Protein AF-A0A7W0JJ84-F1 (afdb_monomer)

Radius of gyration: 17.03 Å; Cα contacts (8 Å, |Δi|>4): 33; chains: 1; bounding box: 40×18×39 Å

Solvent-accessible surface area (backbone atoms only — not comparable to full-atom values): 4978 Å² total; per-residue (Å²): 68,81,66,40,63,71,58,47,49,59,48,47,45,69,73,51,48,74,46,81,79,38,92,86,48,95,64,85,49,75,65,50,60,49,51,54,51,50,52,51,50,32,45,53,52,42,52,52,50,49,43,52,47,52,22,66,77,68,69,51,54,70,67,59,32,48,50,56,53,46,53,53,54,50,51,53,52,52,61,68,48,50,72,81,78,110

Foldseek 3Di:
DVVCVVPLVVVCCVPCPCCVVPDPPPPPDDVVVVSVVVVVVVVVVVLVVQLVVQCVVVVDDSVVSVVVSVVVVVVVVCVVCVVVVD

Structure (mmCIF, N/CA/C/O backbone):
data_AF-A0A7W0JJ84-F1
#
_entry.id   AF-A0A7W0JJ84-F1
#
loop_
_atom_site.group_PDB
_atom_site.id
_atom_site.type_symbol
_atom_site.label_atom_id
_atom_site.label_alt_id
_atom_site.label_comp_id
_atom_site.label_asym_id
_atom_site.label_entity_id
_atom_site.label_seq_id
_atom_site.pdbx_PDB_ins_code
_atom_site.Cartn_x
_atom_site.Cartn_y
_atom_site.Cartn_z
_atom_site.occupancy
_atom_site.B_iso_or_equiv
_atom_site.auth_seq_id
_atom_site.auth_comp_id
_atom_site.auth_asym_id
_atom_site.auth_atom_id
_atom_site.pdbx_PDB_model_num
ATOM 1 N N . LEU A 1 1 ? -1.458 -3.077 -6.693 1.00 70.38 1 LEU A N 1
ATOM 2 C CA . LEU A 1 1 ? -0.633 -4.243 -7.032 1.00 70.38 1 LEU A CA 1
ATOM 3 C C . LEU A 1 1 ? -1.360 -5.176 -7.987 1.00 70.38 1 LEU A C 1
ATOM 5 O O . LEU A 1 1 ? -0.887 -5.317 -9.096 1.00 70.38 1 LEU A O 1
ATOM 9 N N . ALA A 1 2 ? -2.540 -5.731 -7.673 1.00 81.56 2 ALA A N 1
ATOM 10 C CA . ALA A 1 2 ? -3.222 -6.606 -8.646 1.00 81.56 2 ALA A CA 1
ATOM 11 C C . ALA A 1 2 ? -3.425 -5.946 -10.029 1.00 81.56 2 ALA A C 1
ATOM 13 O O . ALA A 1 2 ? -3.176 -6.576 -11.045 1.00 81.56 2 ALA A O 1
ATOM 14 N N . LEU A 1 3 ? -3.798 -4.661 -10.075 1.00 78.19 3 LEU A N 1
ATOM 15 C CA . LEU A 1 3 ? -3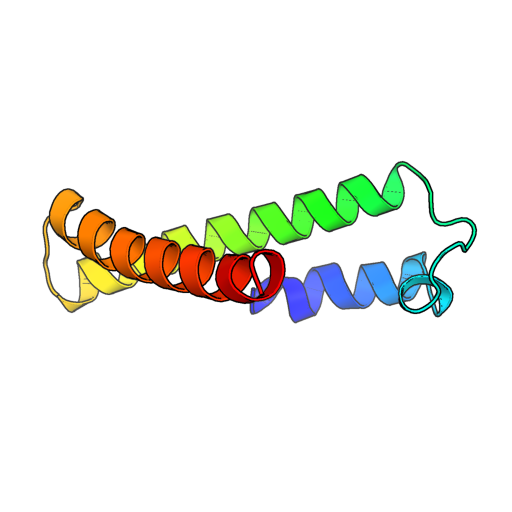.975 -3.944 -11.341 1.00 78.19 3 LEU A CA 1
ATOM 16 C C . LEU A 1 3 ? -2.649 -3.598 -12.050 1.00 78.19 3 LEU A C 1
ATOM 18 O O . LEU A 1 3 ? -2.614 -3.596 -13.276 1.00 78.19 3 LEU A O 1
ATOM 22 N N . SER A 1 4 ? -1.555 -3.353 -11.315 1.00 78.38 4 SER A N 1
ATOM 23 C CA . SER A 1 4 ? -0.252 -3.057 -11.936 1.00 78.38 4 SER A CA 1
ATOM 24 C C . SER A 1 4 ? 0.301 -4.264 -12.685 1.00 78.38 4 SER A C 1
ATOM 26 O O . SER A 1 4 ? 0.870 -4.092 -13.756 1.00 78.38 4 SER A O 1
ATOM 28 N N . LEU A 1 5 ? 0.025 -5.478 -12.201 1.00 81.81 5 LEU A N 1
ATOM 29 C CA . LEU A 1 5 ? 0.397 -6.718 -12.884 1.00 81.81 5 LEU A CA 1
ATOM 30 C C . LEU A 1 5 ? -0.189 -6.825 -14.303 1.00 81.81 5 LEU A C 1
ATOM 32 O O . LEU A 1 5 ? 0.409 -7.450 -15.170 1.00 81.81 5 LEU A O 1
ATOM 36 N N . PHE A 1 6 ? -1.354 -6.223 -14.551 1.00 85.31 6 PHE A N 1
ATOM 37 C CA . PHE A 1 6 ? -2.014 -6.281 -15.859 1.00 85.31 6 PHE A CA 1
ATOM 38 C C . PHE A 1 6 ? -1.789 -5.039 -16.719 1.00 85.31 6 PHE A C 1
ATOM 40 O O . PHE A 1 6 ? -1.974 -5.114 -17.929 1.00 85.31 6 PHE A O 1
ATOM 47 N N . LEU A 1 7 ? -1.436 -3.901 -16.116 1.00 84.75 7 LEU A N 1
ATOM 48 C CA . LEU A 1 7 ? -1.291 -2.634 -16.839 1.00 84.75 7 LEU A CA 1
ATOM 49 C C . LEU A 1 7 ? 0.165 -2.197 -16.988 1.00 84.75 7 LEU A C 1
ATOM 51 O O . LEU A 1 7 ? 0.574 -1.820 -18.080 1.00 84.75 7 LEU A O 1
ATOM 55 N N . VAL A 1 8 ? 0.930 -2.235 -15.897 1.00 82.81 8 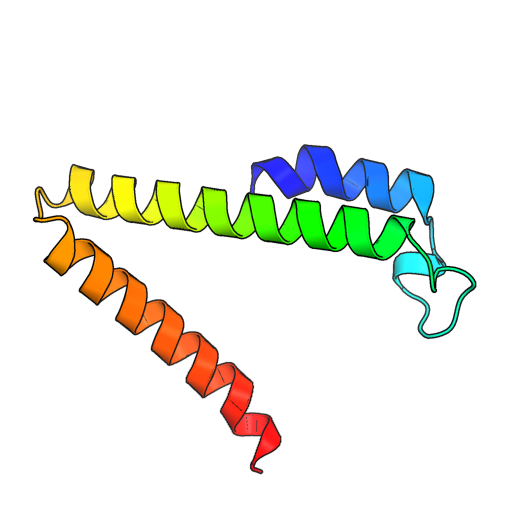VAL A N 1
ATOM 56 C CA . VAL A 1 8 ? 2.310 -1.736 -15.851 1.00 82.81 8 VAL A CA 1
ATOM 57 C C . VAL A 1 8 ? 3.256 -2.812 -16.361 1.00 82.81 8 VAL A C 1
ATOM 59 O O . VAL A 1 8 ? 3.981 -2.577 -17.318 1.00 82.81 8 VAL A O 1
ATOM 62 N N . TRP A 1 9 ? 3.142 -4.027 -15.823 1.00 83.31 9 TRP A N 1
ATOM 63 C CA . TRP A 1 9 ? 4.063 -5.121 -16.132 1.00 83.31 9 TRP A CA 1
ATOM 64 C C . TRP A 1 9 ? 4.125 -5.488 -17.627 1.00 83.31 9 TRP A C 1
ATOM 66 O O . TRP A 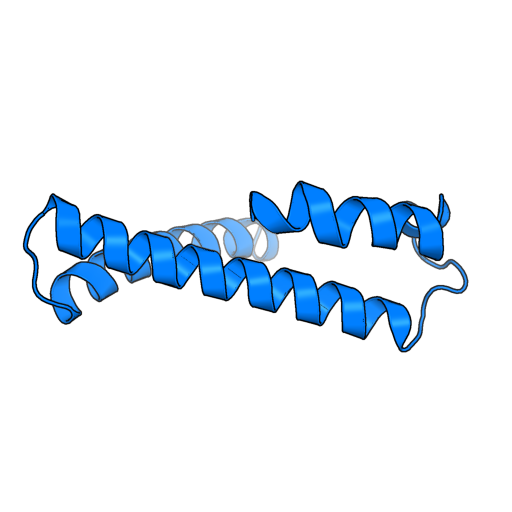1 9 ? 5.221 -5.616 -18.167 1.00 83.31 9 TRP A O 1
ATOM 76 N N . PRO A 1 10 ? 3.002 -5.614 -18.368 1.00 82.94 10 PRO A N 1
ATOM 77 C CA . PRO A 1 10 ? 3.085 -5.917 -19.797 1.00 82.94 10 PRO A CA 1
ATOM 78 C C . PRO A 1 10 ? 3.688 -4.767 -20.610 1.00 82.94 10 PRO A C 1
ATOM 80 O O . PRO A 1 10 ? 4.329 -5.017 -21.627 1.00 82.94 10 PRO A O 1
ATOM 83 N N . LEU A 1 11 ? 3.474 -3.519 -20.178 1.00 82.69 11 LEU A N 1
ATOM 84 C CA . LEU A 1 11 ? 4.015 -2.334 -20.840 1.00 82.69 11 LEU A CA 1
ATOM 85 C C . LEU A 1 11 ? 5.523 -2.213 -20.607 1.00 82.69 11 LEU A C 1
ATOM 87 O O . LEU A 1 11 ? 6.257 -1.918 -21.541 1.00 82.69 11 LEU A O 1
ATOM 91 N N . GLU A 1 12 ? 5.970 -2.487 -19.388 1.00 80.81 12 GLU A N 1
ATOM 92 C CA . GLU A 1 12 ? 7.378 -2.515 -19.001 1.00 80.81 12 GLU A CA 1
ATOM 93 C C . GLU A 1 12 ? 8.140 -3.599 -19.771 1.00 80.81 12 GLU A C 1
ATOM 95 O O . GLU A 1 12 ? 9.120 -3.303 -20.451 1.00 80.81 12 GLU A O 1
ATOM 100 N N . LEU A 1 13 ? 7.609 -4.827 -19.810 1.00 82.31 13 LEU A N 1
ATOM 101 C CA . LEU A 1 13 ? 8.175 -5.911 -20.621 1.00 82.31 13 LEU A CA 1
ATOM 102 C C . LEU A 1 13 ? 8.192 -5.586 -22.121 1.00 82.31 13 LEU A C 1
ATOM 104 O O . LEU A 1 13 ? 9.104 -6.007 -22.827 1.00 82.31 13 LEU A O 1
ATOM 108 N N . ALA A 1 14 ? 7.190 -4.867 -22.632 1.00 82.31 14 ALA A N 1
ATOM 109 C CA . ALA A 1 14 ? 7.159 -4.458 -24.034 1.00 82.31 14 ALA A CA 1
ATOM 110 C C . ALA A 1 14 ? 8.153 -3.325 -24.344 1.00 82.31 14 ALA A C 1
ATOM 112 O O . ALA A 1 14 ? 8.673 -3.272 -25.458 1.00 82.31 14 ALA A O 1
ATOM 113 N N . ALA A 1 15 ? 8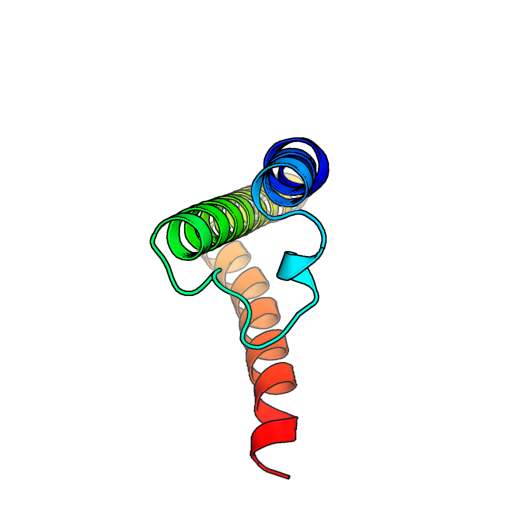.396 -2.424 -23.389 1.00 77.69 15 ALA A N 1
ATOM 114 C CA . ALA A 1 15 ? 9.257 -1.256 -23.559 1.00 77.69 15 ALA A CA 1
ATOM 115 C C . ALA A 1 15 ? 10.744 -1.569 -23.329 1.00 77.69 15 ALA A C 1
ATOM 117 O O . ALA A 1 15 ? 11.576 -1.131 -24.118 1.00 77.69 15 ALA A O 1
ATOM 118 N N . LEU A 1 16 ? 11.062 -2.326 -22.275 1.00 71.50 16 LEU A N 1
ATOM 119 C CA . LEU A 1 16 ? 12.429 -2.628 -21.824 1.00 71.50 16 LEU A CA 1
ATOM 120 C C . LEU A 1 16 ? 12.869 -4.059 -22.195 1.00 71.50 16 LEU A C 1
ATOM 122 O O . LEU A 1 16 ? 14.055 -4.386 -22.215 1.00 71.50 16 LEU A O 1
ATOM 126 N N . GLY A 1 17 ? 11.931 -4.941 -22.555 1.00 72.75 17 GLY A N 1
ATOM 127 C CA . GLY A 1 17 ? 12.255 -6.279 -23.049 1.00 72.75 17 GLY A CA 1
ATOM 128 C C . GLY A 1 17 ? 13.025 -7.122 -22.028 1.00 72.75 17 GLY A C 1
ATOM 129 O O . GLY A 1 17 ? 12.599 -7.293 -20.889 1.00 72.75 17 GLY A O 1
ATOM 130 N N . SER A 1 18 ? 14.154 -7.702 -22.451 1.00 64.44 18 SER A N 1
ATOM 131 C CA . SER A 1 18 ? 15.016 -8.515 -21.580 1.00 64.44 18 SER A CA 1
ATOM 132 C C . SER A 1 18 ? 15.932 -7.700 -20.667 1.00 64.44 18 SER A C 1
ATOM 134 O O . SER A 1 18 ? 16.553 -8.291 -19.782 1.00 64.44 18 SER A O 1
ATOM 136 N N . ASP A 1 19 ? 16.055 -6.388 -20.889 1.00 65.06 19 ASP A N 1
ATOM 137 C CA . ASP A 1 19 ? 16.962 -5.549 -20.101 1.00 65.06 19 ASP A CA 1
ATOM 138 C C . ASP A 1 19 ? 16.425 -5.269 -18.684 1.00 65.06 19 ASP A C 1
ATOM 140 O O . ASP A 1 19 ? 17.232 -5.138 -17.766 1.00 65.06 19 ASP A O 1
ATOM 144 N N . VAL A 1 20 ? 15.115 -5.462 -18.448 1.00 61.53 20 VAL A N 1
ATOM 145 C CA . VAL A 1 20 ? 14.491 -5.566 -17.103 1.00 61.53 20 VAL A CA 1
ATOM 146 C C . VAL A 1 20 ? 15.237 -6.538 -16.173 1.00 61.53 20 VAL A C 1
ATOM 148 O O . VAL A 1 20 ? 15.268 -6.360 -14.958 1.00 61.53 20 VAL A O 1
ATOM 151 N N . PHE A 1 21 ? 15.862 -7.587 -16.721 1.00 65.06 21 PHE A N 1
ATOM 152 C CA . PHE A 1 21 ? 16.570 -8.610 -15.941 1.00 65.06 21 PHE A CA 1
ATOM 153 C C . PHE A 1 21 ? 18.098 -8.458 -15.964 1.00 65.06 21 PHE A C 1
ATOM 155 O O . PHE A 1 21 ? 18.807 -9.332 -15.453 1.00 65.06 21 PHE A O 1
ATOM 162 N N . ARG A 1 22 ? 18.631 -7.392 -16.576 1.00 57.72 22 ARG A N 1
ATOM 163 C CA . ARG A 1 22 ? 20.066 -7.223 -16.823 1.00 57.72 22 ARG A CA 1
ATOM 164 C C . ARG A 1 22 ? 20.614 -5.995 -16.101 1.00 57.72 22 ARG A C 1
ATOM 166 O O . ARG A 1 22 ? 20.485 -4.864 -16.550 1.00 57.72 22 ARG A O 1
ATOM 173 N N . THR A 1 23 ? 21.325 -6.230 -15.003 1.00 54.66 23 THR A N 1
ATOM 174 C CA . THR A 1 23 ? 22.014 -5.165 -14.262 1.00 54.66 23 THR A CA 1
ATOM 175 C C . THR A 1 23 ? 23.102 -4.516 -15.138 1.00 54.66 23 THR A C 1
ATOM 177 O O . THR A 1 23 ? 24.050 -5.194 -15.536 1.00 54.66 23 THR A O 1
ATOM 180 N N . GLY A 1 24 ? 22.967 -3.215 -15.439 1.00 59.75 24 GLY A N 1
ATOM 181 C CA . GLY A 1 24 ? 23.922 -2.426 -16.240 1.00 59.75 24 GLY A CA 1
ATOM 182 C C . GLY A 1 24 ? 23.635 -2.319 -17.751 1.00 59.75 24 GLY A C 1
ATOM 183 O O . GLY A 1 24 ? 24.555 -2.000 -18.505 1.00 59.75 24 GLY A O 1
ATOM 184 N N . GLY A 1 25 ? 22.410 -2.623 -18.206 1.00 56.00 25 GLY A N 1
ATOM 185 C CA . GLY A 1 25 ? 21.935 -2.348 -19.578 1.00 56.00 25 GLY A CA 1
ATOM 186 C C . GLY A 1 25 ? 21.674 -0.854 -19.841 1.00 56.00 25 GLY A C 1
ATOM 187 O O . GLY A 1 25 ? 21.832 -0.03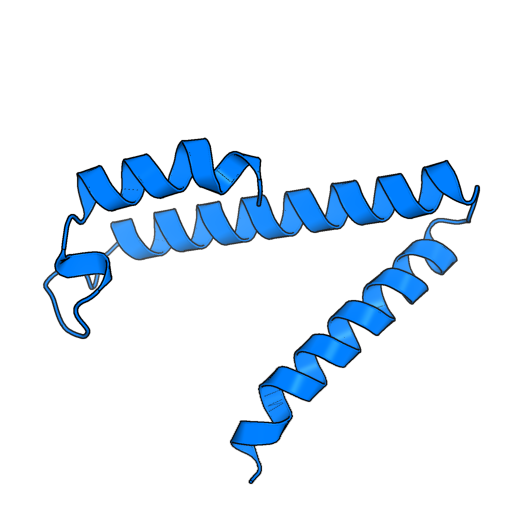9 -18.938 1.00 56.00 25 GLY A O 1
ATOM 188 N N . SER A 1 26 ? 21.266 -0.460 -21.058 1.00 52.62 26 SER A N 1
ATOM 189 C CA . SER A 1 26 ? 21.044 0.962 -21.425 1.00 52.62 26 SER A CA 1
ATOM 190 C C . SER A 1 26 ? 19.816 1.625 -20.773 1.00 52.62 26 SER A C 1
ATOM 192 O O . SER A 1 26 ? 19.369 2.671 -21.240 1.00 52.62 26 SER A O 1
ATOM 194 N N . ASP A 1 27 ? 19.288 1.016 -19.716 1.00 54.72 27 ASP A N 1
ATOM 195 C CA . ASP A 1 27 ? 18.051 1.375 -19.016 1.00 54.72 27 ASP A CA 1
ATOM 196 C C . ASP A 1 27 ? 18.261 2.426 -17.912 1.00 54.72 27 ASP A C 1
ATOM 198 O O . ASP A 1 27 ? 17.331 2.793 -17.203 1.00 54.72 27 ASP A O 1
ATOM 202 N N . ASP A 1 28 ? 19.469 2.982 -17.811 1.00 52.72 28 ASP A N 1
ATOM 203 C CA . ASP A 1 28 ? 19.828 4.075 -16.904 1.00 52.72 28 ASP A CA 1
ATOM 204 C C . ASP A 1 28 ? 19.222 5.408 -17.421 1.00 52.72 28 ASP A C 1
ATOM 206 O O . ASP A 1 28 ? 19.8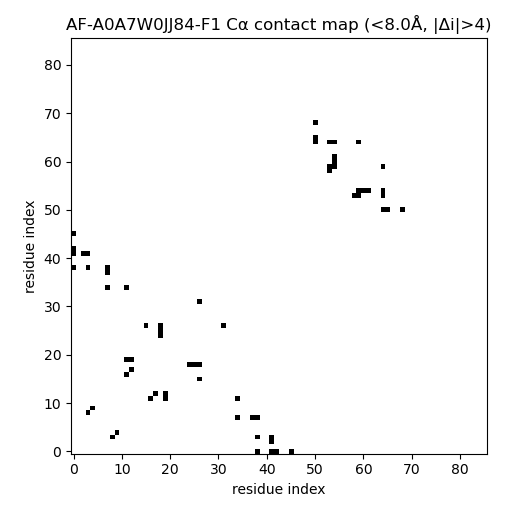86 6.232 -18.060 1.00 52.72 28 ASP A O 1
ATOM 210 N N . GLY A 1 29 ? 17.904 5.598 -17.257 1.00 66.38 29 GLY A N 1
ATOM 211 C CA . GLY A 1 29 ? 17.189 6.725 -17.866 1.00 66.38 29 GLY A CA 1
ATOM 212 C C . GLY A 1 29 ? 15.749 6.961 -17.393 1.00 66.38 29 GLY A C 1
ATOM 213 O O . GLY A 1 29 ? 15.202 6.266 -16.548 1.00 66.38 29 GLY A O 1
ATOM 214 N N . ALA A 1 30 ? 15.102 7.984 -17.963 1.00 67.75 30 ALA A N 1
ATOM 215 C CA . ALA A 1 30 ? 13.796 8.491 -17.518 1.00 67.75 30 ALA A CA 1
ATOM 216 C C . ALA A 1 30 ? 12.634 7.476 -17.575 1.00 67.75 30 ALA A C 1
ATOM 218 O O . ALA A 1 30 ? 11.611 7.708 -16.938 1.00 67.75 30 ALA A O 1
ATOM 219 N N . ALA A 1 31 ? 12.764 6.389 -18.342 1.00 68.81 31 ALA A N 1
ATOM 220 C CA . ALA A 1 31 ? 11.747 5.343 -18.423 1.00 68.81 31 ALA A CA 1
ATOM 221 C C . ALA A 1 31 ? 11.659 4.529 -17.121 1.00 68.81 31 ALA A C 1
ATOM 223 O O . ALA A 1 31 ? 10.554 4.319 -16.628 1.00 68.81 31 ALA A O 1
ATOM 224 N N . ASP A 1 32 ? 12.802 4.169 -16.536 1.00 74.19 32 ASP A N 1
ATOM 225 C CA . ASP A 1 32 ? 12.905 3.438 -15.267 1.00 74.19 32 ASP A CA 1
ATOM 226 C C . ASP A 1 32 ? 12.207 4.203 -14.129 1.00 74.19 32 ASP A C 1
ATOM 228 O O . ASP A 1 32 ? 11.259 3.716 -13.519 1.00 74.19 32 ASP A O 1
ATOM 232 N N . LEU A 1 33 ? 12.518 5.499 -13.984 1.00 81.44 33 LEU A N 1
ATOM 233 C CA . LEU A 1 33 ? 11.858 6.389 -13.015 1.00 81.44 33 LEU A CA 1
ATOM 234 C C . LEU A 1 33 ? 10.331 6.480 -13.189 1.00 81.44 33 LEU A C 1
ATOM 236 O O . LEU A 1 33 ? 9.605 6.709 -12.216 1.00 81.44 33 LEU A O 1
ATOM 240 N N . VAL A 1 34 ? 9.826 6.365 -14.422 1.00 85.19 34 VAL A N 1
ATOM 241 C CA . VAL A 1 34 ? 8.380 6.386 -14.691 1.00 85.19 34 VAL A CA 1
ATOM 242 C C . VAL A 1 34 ? 7.731 5.081 -14.247 1.00 85.19 34 VAL A C 1
ATOM 244 O O . VAL A 1 34 ? 6.671 5.134 -13.617 1.00 85.19 34 VAL A O 1
ATOM 247 N N . PHE A 1 35 ? 8.342 3.935 -14.553 1.00 83.94 35 PHE A N 1
ATOM 248 C CA . PHE A 1 35 ? 7.832 2.636 -14.118 1.00 83.94 35 PHE A CA 1
ATOM 249 C C . PHE A 1 35 ? 7.893 2.509 -12.593 1.00 83.94 35 PHE A C 1
ATOM 251 O O . PHE A 1 35 ? 6.846 2.272 -11.991 1.00 83.94 35 PHE A O 1
ATOM 258 N N . ASP A 1 36 ? 9.015 2.858 -11.962 1.00 85.06 36 ASP A N 1
ATOM 259 C CA . ASP A 1 36 ? 9.150 2.945 -10.500 1.00 85.06 36 ASP A CA 1
ATOM 260 C C . ASP A 1 36 ? 8.072 3.837 -9.868 1.00 85.06 36 ASP A C 1
ATOM 262 O O . ASP A 1 36 ? 7.414 3.477 -8.885 1.00 85.06 36 ASP A O 1
ATOM 266 N N . GLY A 1 37 ? 7.840 5.017 -10.452 1.00 89.25 37 GLY A N 1
ATOM 267 C CA . GLY A 1 37 ? 6.802 5.936 -9.993 1.00 89.25 37 GLY A CA 1
ATOM 268 C C . GLY A 1 37 ? 5.392 5.343 -10.104 1.00 89.25 37 GLY A C 1
ATOM 269 O O . GLY A 1 37 ? 4.571 5.516 -9.195 1.00 89.25 37 GLY A O 1
ATOM 270 N N . LEU A 1 38 ? 5.099 4.625 -11.192 1.00 89.31 38 LEU A N 1
ATOM 271 C CA . LEU A 1 38 ? 3.824 3.931 -11.394 1.00 89.31 38 LEU A CA 1
ATOM 272 C C . LEU A 1 38 ? 3.648 2.780 -10.403 1.00 89.31 38 LEU A C 1
ATOM 274 O O . LEU A 1 38 ? 2.573 2.649 -9.806 1.00 89.31 38 LEU A O 1
ATOM 278 N N . GLU A 1 39 ? 4.682 1.970 -10.193 1.00 88.56 39 GLU A N 1
ATOM 279 C CA . GLU A 1 39 ? 4.667 0.877 -9.226 1.00 88.56 39 GLU A CA 1
ATOM 280 C C . GLU A 1 39 ? 4.438 1.391 -7.806 1.00 88.56 39 GLU A C 1
ATOM 282 O O . GLU A 1 39 ? 3.533 0.910 -7.111 1.00 88.56 39 GLU A O 1
ATOM 287 N N . LEU A 1 40 ? 5.167 2.438 -7.406 1.00 91.69 40 LEU A N 1
ATOM 288 C CA . LEU A 1 40 ? 4.979 3.105 -6.121 1.00 91.69 40 LEU A CA 1
ATOM 289 C C . LEU A 1 40 ? 3.555 3.655 -5.986 1.00 91.69 40 LEU A C 1
ATOM 291 O O . LEU A 1 40 ? 2.903 3.458 -4.956 1.00 91.69 40 LEU A O 1
ATOM 295 N N . GLY A 1 41 ? 3.026 4.287 -7.036 1.00 94.44 41 GLY A N 1
ATOM 296 C CA . GLY A 1 41 ? 1.641 4.758 -7.076 1.00 94.44 41 GLY A CA 1
ATOM 297 C C . GLY A 1 41 ? 0.635 3.625 -6.847 1.00 94.44 41 GLY A C 1
ATOM 298 O O . GLY A 1 41 ? -0.280 3.749 -6.026 1.00 94.44 41 GLY A O 1
ATOM 299 N N . PHE A 1 42 ? 0.827 2.477 -7.499 1.00 92.38 42 PHE A N 1
ATOM 300 C CA . PHE A 1 42 ? -0.019 1.297 -7.310 1.00 92.38 42 PHE A CA 1
ATOM 301 C C . PHE A 1 42 ? 0.153 0.626 -5.945 1.00 92.38 42 PHE A C 1
ATOM 303 O O . PHE A 1 42 ? -0.809 0.022 -5.440 1.00 92.38 42 PHE A O 1
ATOM 310 N N . ALA A 1 43 ? 1.339 0.702 -5.345 1.00 91.56 43 ALA A N 1
ATOM 311 C CA . ALA A 1 43 ? 1.589 0.251 -3.982 1.00 91.56 43 ALA A CA 1
ATOM 312 C C . ALA A 1 43 ? 0.816 1.125 -2.982 1.00 91.56 43 ALA A C 1
ATOM 314 O O . ALA A 1 43 ? 0.038 0.593 -2.184 1.00 91.56 43 ALA A O 1
ATOM 315 N N . LEU A 1 44 ? 0.919 2.454 -3.101 1.00 94.56 44 LEU A N 1
ATOM 316 C CA . LEU A 1 44 ? 0.175 3.416 -2.279 1.00 94.56 44 LEU A CA 1
ATOM 317 C C . LEU A 1 44 ? -1.340 3.245 -2.430 1.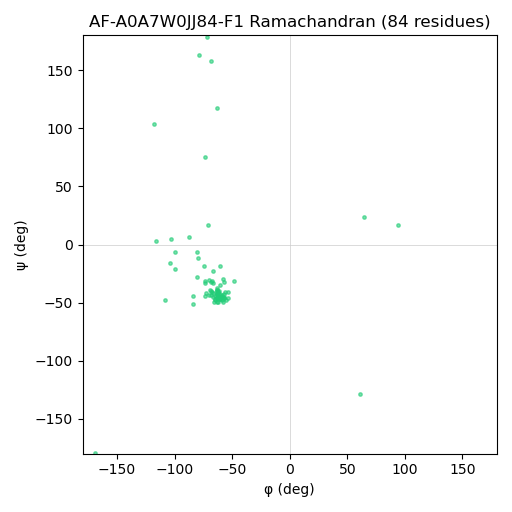00 94.56 44 LEU A C 1
ATOM 319 O O . LEU A 1 44 ? -2.060 3.188 -1.432 1.00 94.56 44 LEU A O 1
ATOM 323 N N . TRP A 1 45 ? -1.825 3.078 -3.662 1.00 93.75 45 TRP A N 1
ATOM 324 C CA . TRP A 1 45 ? -3.235 2.789 -3.932 1.00 93.75 45 TRP A CA 1
ATOM 325 C C . TRP A 1 45 ? -3.706 1.516 -3.219 1.00 93.75 45 TRP A C 1
ATOM 327 O O . TRP A 1 45 ? -4.777 1.484 -2.612 1.00 93.75 45 TRP A O 1
ATOM 337 N N . SER A 1 46 ? -2.890 0.460 -3.241 1.00 93.88 46 SER A N 1
ATOM 338 C CA . SER A 1 46 ? -3.231 -0.808 -2.582 1.00 93.88 46 SER A CA 1
ATOM 339 C C . SER A 1 46 ? -3.238 -0.675 -1.064 1.00 93.88 46 SER A C 1
ATOM 341 O O . SER A 1 46 ? -4.139 -1.205 -0.418 1.00 93.88 46 SER A O 1
ATOM 343 N N . ALA A 1 47 ? -2.283 0.066 -0.497 1.00 95.06 47 ALA A N 1
ATOM 344 C CA . ALA A 1 47 ? -2.255 0.371 0.929 1.00 95.06 47 ALA A CA 1
ATOM 345 C C . ALA A 1 47 ? -3.498 1.171 1.357 1.00 95.06 47 ALA A C 1
ATOM 347 O O . ALA A 1 47 ? -4.096 0.868 2.390 1.00 95.06 47 ALA A O 1
ATOM 348 N N . ALA A 1 48 ? -3.943 2.132 0.539 1.00 96.69 48 ALA A N 1
ATOM 349 C CA . ALA A 1 48 ? -5.165 2.895 0.787 1.00 96.69 48 ALA A CA 1
ATOM 350 C C . ALA A 1 48 ? -6.423 2.010 0.742 1.00 96.69 48 ALA A C 1
ATOM 352 O O . ALA A 1 48 ? -7.269 2.099 1.634 1.00 96.69 48 ALA A O 1
ATOM 353 N N . LEU A 1 49 ? -6.534 1.117 -0.249 1.00 96.44 49 LEU A N 1
ATOM 354 C CA . LEU A 1 49 ? -7.636 0.152 -0.325 1.00 96.44 49 LEU A CA 1
ATOM 355 C C . LEU A 1 49 ? -7.629 -0.827 0.852 1.00 96.44 49 LEU A C 1
ATOM 357 O O . LEU A 1 49 ? -8.690 -1.120 1.400 1.00 96.44 49 LEU A O 1
ATOM 361 N N . LEU A 1 50 ? -6.455 -1.302 1.271 1.00 95.75 50 LEU A N 1
ATOM 362 C CA . LEU A 1 50 ? -6.317 -2.170 2.438 1.00 95.75 50 LEU A CA 1
ATOM 363 C C . LEU A 1 50 ? -6.760 -1.449 3.715 1.00 95.75 50 LEU A C 1
ATOM 365 O O . LEU A 1 50 ? -7.546 -1.999 4.484 1.00 95.75 50 LEU A O 1
ATOM 369 N N . LEU A 1 51 ? -6.318 -0.204 3.915 1.00 97.81 51 LEU A N 1
ATOM 370 C CA . LEU A 1 51 ? -6.744 0.626 5.041 1.00 97.81 51 LEU A CA 1
ATOM 371 C C . LEU A 1 51 ? -8.267 0.801 5.061 1.00 97.81 51 LEU A C 1
ATOM 373 O O . LEU A 1 51 ? -8.902 0.636 6.105 1.00 97.81 51 LEU A O 1
ATOM 377 N N . LEU A 1 52 ? -8.852 1.108 3.900 1.00 98.00 52 LEU A N 1
ATOM 378 C CA . LEU A 1 52 ? -10.294 1.260 3.747 1.00 98.00 52 LEU A CA 1
ATOM 379 C C . LEU A 1 52 ? -11.031 -0.056 4.034 1.00 98.00 52 LEU A C 1
ATOM 381 O O . LEU A 1 52 ? -12.043 -0.037 4.731 1.00 98.00 52 LEU A O 1
ATOM 385 N N . GLY A 1 53 ? -10.508 -1.186 3.553 1.00 97.12 53 GLY A N 1
ATOM 386 C CA . GLY A 1 53 ? -11.060 -2.521 3.779 1.00 97.12 53 GLY A CA 1
ATOM 387 C C . GLY A 1 53 ? -11.041 -2.922 5.253 1.00 97.12 53 GLY A C 1
ATOM 388 O O . GLY A 1 53 ? -12.084 -3.280 5.793 1.00 97.12 53 GLY A O 1
ATOM 389 N N . VAL A 1 54 ? -9.899 -2.776 5.935 1.00 97.50 54 VAL A N 1
ATOM 390 C CA . VAL A 1 54 ? -9.769 -3.020 7.387 1.00 97.50 54 VAL A CA 1
ATOM 391 C C . VAL A 1 54 ? -10.779 -2.176 8.157 1.00 97.50 54 VAL A C 1
ATOM 393 O O . VAL A 1 54 ? -11.518 -2.689 9.001 1.00 97.50 54 VAL A O 1
ATOM 396 N N . ARG A 1 55 ? -10.859 -0.882 7.832 1.00 98.00 55 ARG A N 1
ATOM 397 C CA . ARG A 1 55 ? -11.813 0.029 8.463 1.00 98.00 55 ARG A CA 1
ATOM 398 C C . ARG A 1 55 ? -13.259 -0.418 8.235 1.00 98.00 55 ARG A C 1
ATOM 400 O O . ARG A 1 55 ? -14.039 -0.420 9.183 1.00 98.00 55 ARG A O 1
ATOM 407 N N . ALA A 1 56 ? -13.619 -0.767 7.001 1.00 97.81 56 ALA A N 1
ATOM 408 C CA . ALA A 1 56 ? -14.980 -1.142 6.625 1.00 97.81 56 ALA A CA 1
ATOM 409 C C . ALA A 1 56 ? -15.416 -2.478 7.244 1.00 97.81 56 ALA A C 1
ATOM 411 O O . ALA A 1 56 ? -16.519 -2.562 7.774 1.00 97.81 56 ALA A O 1
ATOM 412 N N . VAL A 1 57 ? -14.547 -3.495 7.228 1.00 98.06 57 VAL A N 1
ATOM 413 C CA . VAL A 1 57 ? -14.839 -4.839 7.757 1.00 98.06 57 VAL A CA 1
ATOM 414 C C . VAL A 1 57 ? -14.947 -4.833 9.279 1.00 98.06 57 VAL A C 1
ATOM 416 O O . VAL A 1 57 ? -15.807 -5.509 9.839 1.00 98.06 57 VAL A O 1
ATOM 419 N N . HIS A 1 58 ? -14.097 -4.062 9.962 1.00 96.50 58 HIS A N 1
ATOM 420 C CA . HIS A 1 58 ? -14.055 -4.059 11.424 1.00 96.50 58 HIS A CA 1
ATOM 421 C C . HIS A 1 58 ? -14.801 -2.885 12.079 1.00 96.50 58 HIS A C 1
ATOM 423 O O . HIS A 1 58 ? -14.906 -2.846 13.305 1.00 96.50 58 HIS A O 1
ATOM 429 N N . GLY A 1 59 ? -15.303 -1.917 11.304 1.00 96.81 59 GLY A N 1
ATOM 430 C CA . GLY A 1 59 ? -16.003 -0.734 11.823 1.00 96.81 59 GLY A CA 1
ATOM 431 C C . GLY A 1 59 ? -15.118 0.191 12.669 1.00 96.81 59 GLY A C 1
ATOM 432 O O . GLY A 1 59 ? -15.609 0.900 13.547 1.00 96.81 59 GLY A O 1
ATOM 433 N N . TRP A 1 60 ? -13.800 0.155 12.468 1.00 97.69 60 TRP A N 1
ATOM 434 C CA . TRP A 1 60 ? -12.841 0.865 13.315 1.00 97.69 60 TRP A CA 1
ATOM 435 C C . TRP A 1 60 ? -12.736 2.360 12.998 1.00 97.69 60 TRP A C 1
ATOM 437 O O . TRP A 1 60 ? -13.100 2.840 11.924 1.00 97.69 60 TRP A O 1
ATOM 447 N N . SER A 1 61 ? -12.169 3.117 13.942 1.00 97.62 61 SER A N 1
ATOM 448 C CA . SER A 1 61 ? -11.718 4.481 13.668 1.00 97.62 61 SER A CA 1
ATOM 449 C C . SER A 1 61 ? -10.513 4.477 12.716 1.00 97.62 61 SER A C 1
ATOM 451 O O . SER A 1 61 ? -9.777 3.488 12.604 1.00 97.62 61 SER A O 1
ATOM 453 N N . TRP A 1 62 ? -10.286 5.608 12.041 1.00 96.75 62 TRP A N 1
ATOM 454 C CA . TRP A 1 62 ? -9.137 5.785 11.147 1.00 96.75 62 TRP A CA 1
ATOM 455 C C . TRP A 1 62 ? -7.808 5.551 11.862 1.00 96.75 62 TRP A C 1
ATOM 457 O O . TRP A 1 62 ? -6.985 4.789 11.368 1.00 96.75 62 TRP A O 1
ATOM 467 N N . TRP A 1 63 ? -7.632 6.114 13.060 1.00 98.00 63 TRP A N 1
ATOM 468 C CA . TRP A 1 63 ? -6.394 5.978 13.830 1.00 98.00 63 TRP A CA 1
ATOM 469 C C . TRP A 1 63 ? -6.074 4.540 14.216 1.00 98.00 63 TRP A C 1
ATOM 471 O O . TRP A 1 63 ? -4.929 4.115 14.109 1.00 98.00 63 TRP A O 1
ATOM 481 N N . ARG A 1 64 ? -7.086 3.761 14.608 1.00 97.69 64 ARG A N 1
ATOM 482 C CA . ARG A 1 64 ? -6.888 2.348 14.941 1.00 97.69 64 ARG A CA 1
ATOM 483 C C . ARG A 1 64 ? -6.508 1.528 13.705 1.00 97.69 64 ARG A C 1
ATOM 485 O O . ARG A 1 64 ? -5.623 0.682 13.785 1.00 97.69 64 ARG A O 1
ATOM 492 N N . SER A 1 65 ? -7.148 1.801 12.570 1.00 97.88 65 SER A N 1
ATOM 493 C CA . SER A 1 65 ? -6.858 1.119 11.301 1.00 97.88 65 SER A CA 1
ATOM 494 C C . SER A 1 65 ? -5.457 1.471 10.784 1.00 97.88 65 SER A C 1
ATOM 496 O O . SER A 1 65 ? -4.710 0.586 10.379 1.00 97.88 65 SER A O 1
ATOM 498 N N . LEU A 1 66 ? -5.070 2.748 10.882 1.00 97.50 66 LEU A N 1
ATOM 499 C CA . LEU A 1 66 ? -3.722 3.225 10.568 1.00 97.50 66 LEU A CA 1
ATOM 500 C C . LEU A 1 66 ? -2.673 2.615 11.494 1.00 97.50 66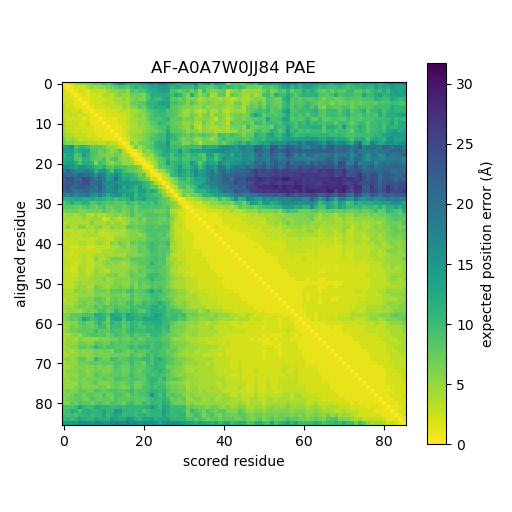 LEU A C 1
ATOM 502 O O . LEU A 1 66 ? -1.622 2.212 11.016 1.00 97.50 66 LEU A O 1
ATOM 506 N N . GLY A 1 67 ? -2.958 2.502 12.793 1.00 97.81 67 GLY A N 1
ATOM 507 C CA . GLY A 1 67 ? -2.061 1.845 13.742 1.00 97.81 67 GLY A CA 1
ATOM 508 C C . GLY A 1 67 ? -1.810 0.384 13.371 1.00 97.81 67 GLY A C 1
ATOM 509 O O . GLY A 1 67 ? -0.662 -0.047 13.323 1.00 97.81 67 GLY A O 1
ATOM 510 N N . ALA A 1 68 ? -2.864 -0.363 13.030 1.00 96.81 68 ALA A N 1
ATOM 511 C CA . ALA A 1 68 ? -2.731 -1.752 12.590 1.00 96.81 68 ALA A CA 1
ATOM 512 C C . ALA A 1 68 ? -1.922 -1.874 11.288 1.00 96.81 68 ALA A C 1
ATOM 514 O O . ALA A 1 68 ? -1.002 -2.686 11.209 1.00 96.81 68 ALA A O 1
ATOM 515 N N . LEU A 1 69 ? -2.219 -1.037 10.289 1.00 96.69 69 LEU A N 1
ATOM 516 C CA . LEU A 1 69 ? -1.466 -1.018 9.034 1.00 96.69 69 LEU A CA 1
ATOM 517 C C . LEU A 1 69 ? 0.001 -0.610 9.255 1.00 96.69 69 LEU A C 1
ATOM 519 O O . LEU A 1 69 ? 0.906 -1.195 8.666 1.00 96.69 69 LEU A O 1
ATOM 523 N N . GLY A 1 70 ? 0.238 0.352 10.146 1.00 97.12 70 GLY A N 1
ATOM 524 C CA . GLY A 1 70 ? 1.566 0.819 10.528 1.00 97.12 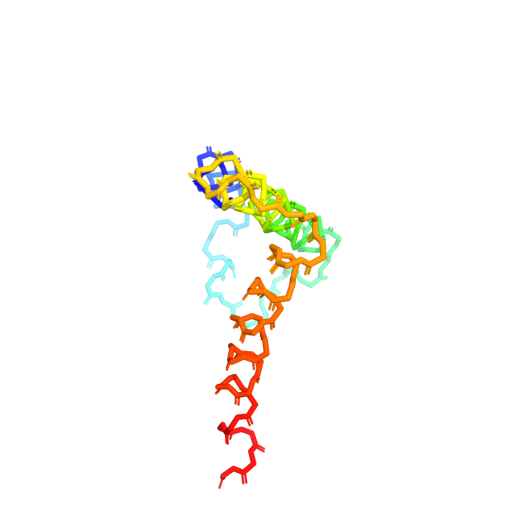70 GLY A CA 1
ATOM 525 C C . GLY A 1 70 ? 2.406 -0.263 11.201 1.00 97.12 70 GLY A C 1
ATOM 526 O O . GLY A 1 70 ? 3.594 -0.356 10.917 1.00 97.12 70 GLY A O 1
ATOM 527 N N . LEU A 1 71 ? 1.805 -1.130 12.024 1.00 97.62 71 LEU A N 1
ATOM 528 C CA . LEU A 1 71 ? 2.511 -2.279 12.607 1.00 97.62 71 LEU A CA 1
ATOM 529 C C . LEU A 1 71 ? 2.991 -3.265 11.536 1.00 97.62 71 LEU A C 1
ATOM 531 O O . LEU A 1 71 ? 4.107 -3.769 11.633 1.00 97.62 71 LEU A O 1
ATOM 535 N N . VAL A 1 72 ? 2.185 -3.505 10.498 1.00 96.12 72 VAL A N 1
ATOM 536 C CA . VAL A 1 72 ? 2.594 -4.342 9.358 1.00 96.12 72 VAL A CA 1
ATOM 537 C C . VAL A 1 72 ? 3.751 -3.687 8.605 1.00 96.12 72 VAL A C 1
ATOM 539 O O . VAL A 1 72 ? 4.758 -4.342 8.350 1.00 96.12 72 VAL A O 1
ATOM 542 N N . ALA A 1 73 ? 3.645 -2.392 8.295 1.00 95.19 73 ALA A N 1
ATOM 543 C CA . ALA A 1 73 ? 4.711 -1.657 7.615 1.00 95.19 73 ALA A CA 1
ATOM 544 C C . ALA A 1 73 ? 6.018 -1.652 8.427 1.00 95.19 73 ALA A C 1
ATOM 546 O O . ALA A 1 73 ? 7.088 -1.888 7.872 1.00 95.19 73 ALA A O 1
ATOM 547 N N . LEU A 1 74 ? 5.928 -1.452 9.745 1.00 97.56 74 LEU A N 1
ATOM 548 C CA . LEU A 1 74 ? 7.070 -1.501 10.656 1.00 97.56 74 LEU A CA 1
ATOM 549 C C . LEU A 1 74 ? 7.722 -2.884 10.669 1.00 97.56 74 LEU A C 1
ATOM 551 O O . LEU A 1 74 ? 8.943 -2.981 10.597 1.00 97.56 74 LEU A O 1
ATOM 555 N N . PHE A 1 75 ? 6.919 -3.947 10.743 1.00 97.00 75 PHE A N 1
ATOM 556 C CA . PHE A 1 75 ? 7.426 -5.314 10.684 1.00 97.00 75 PHE A CA 1
ATOM 557 C C . PHE A 1 75 ? 8.183 -5.574 9.377 1.00 97.00 75 PHE A C 1
ATOM 559 O O . PHE A 1 75 ? 9.301 -6.080 9.413 1.00 97.00 75 PHE A O 1
ATOM 566 N N . LEU A 1 76 ? 7.607 -5.187 8.235 1.00 95.38 76 LEU A N 1
ATOM 567 C CA . LEU A 1 76 ? 8.247 -5.355 6.929 1.00 95.38 76 LEU A CA 1
ATOM 568 C C . LEU A 1 76 ? 9.546 -4.550 6.825 1.00 95.38 76 LEU A C 1
ATOM 570 O O . LEU A 1 76 ? 10.547 -5.078 6.350 1.00 95.38 76 LEU A O 1
ATOM 574 N N . ALA A 1 77 ? 9.556 -3.308 7.315 1.00 95.44 77 ALA A N 1
ATOM 575 C CA . ALA A 1 77 ? 10.756 -2.477 7.341 1.00 95.44 77 ALA A CA 1
ATOM 576 C C . ALA A 1 77 ? 11.856 -3.093 8.221 1.00 95.44 77 ALA A C 1
ATOM 578 O O . ALA A 1 77 ? 13.009 -3.166 7.804 1.00 95.44 77 ALA A O 1
ATOM 579 N N . ALA A 1 78 ? 11.502 -3.591 9.409 1.00 95.88 78 ALA A N 1
ATOM 580 C CA . ALA A 1 78 ? 12.442 -4.272 10.295 1.00 95.88 78 ALA A CA 1
ATOM 581 C C . ALA A 1 78 ? 12.993 -5.558 9.660 1.00 95.88 78 ALA A C 1
ATOM 583 O O . ALA A 1 78 ? 14.195 -5.805 9.716 1.00 95.88 78 ALA A O 1
ATOM 584 N N . PHE A 1 79 ? 12.131 -6.353 9.021 1.00 96.19 79 PHE A N 1
ATOM 585 C CA . PHE A 1 79 ? 12.526 -7.568 8.313 1.00 96.19 79 PHE A CA 1
ATOM 586 C C . PHE A 1 79 ? 13.470 -7.272 7.141 1.00 96.19 79 PHE A C 1
ATOM 588 O O . PHE A 1 79 ? 14.465 -7.969 6.975 1.00 96.19 79 PHE A O 1
ATOM 595 N N . ALA A 1 80 ? 13.191 -6.224 6.362 1.00 94.81 80 ALA A N 1
ATOM 596 C CA . ALA A 1 80 ? 14.036 -5.806 5.245 1.00 94.81 80 ALA A CA 1
ATOM 597 C C . ALA A 1 80 ? 15.394 -5.243 5.700 1.00 94.81 80 ALA A C 1
ATOM 599 O O . ALA A 1 80 ? 16.387 -5.407 4.999 1.00 94.81 80 ALA A O 1
ATOM 600 N N . TYR A 1 81 ? 15.444 -4.600 6.869 1.00 95.06 81 TYR A N 1
ATOM 601 C CA . TYR A 1 81 ? 16.667 -4.022 7.433 1.00 95.06 81 TYR A CA 1
ATOM 602 C C . TYR A 1 81 ? 17.558 -5.054 8.141 1.00 95.06 81 TYR A C 1
ATOM 604 O O . TYR A 1 81 ? 18.773 -4.901 8.197 1.00 95.06 81 TYR A O 1
ATOM 612 N N . LEU A 1 82 ? 16.987 -6.128 8.687 1.00 95.62 82 LEU A N 1
ATOM 613 C CA . LEU A 1 82 ? 17.738 -7.120 9.463 1.00 95.62 82 LEU A CA 1
ATOM 614 C C . LEU A 1 82 ? 18.938 -7.744 8.708 1.00 95.62 82 LEU A C 1
ATOM 616 O O . LEU A 1 82 ? 19.999 -7.862 9.316 1.00 95.62 82 LEU A O 1
ATOM 620 N N . PRO A 1 83 ? 18.853 -8.079 7.406 1.00 94.88 83 PRO A N 1
ATOM 621 C CA . PRO A 1 83 ? 20.000 -8.561 6.637 1.00 94.88 83 PRO A CA 1
ATOM 622 C C . PRO A 1 83 ? 21.107 -7.527 6.416 1.00 94.88 83 PRO A C 1
ATOM 624 O O . PRO A 1 83 ? 22.237 -7.919 6.164 1.00 94.88 83 PRO A O 1
ATOM 627 N N . SER A 1 84 ? 20.820 -6.220 6.482 1.00 93.88 84 SER A N 1
ATOM 628 C CA . SER A 1 84 ? 21.843 -5.188 6.255 1.00 93.88 84 SER A CA 1
ATOM 629 C C . SER A 1 84 ? 22.720 -4.926 7.482 1.00 93.88 84 SER A C 1
ATOM 631 O O . SER A 1 84 ? 23.660 -4.139 7.400 1.00 93.88 84 SER A O 1
ATOM 633 N N . VAL A 1 85 ? 22.390 -5.531 8.626 1.00 92.31 85 VAL A N 1
ATOM 634 C CA . VAL A 1 85 ? 23.123 -5.385 9.895 1.00 92.31 85 VAL A CA 1
ATOM 635 C C . VAL A 1 85 ? 23.762 -6.689 10.388 1.00 92.31 85 VAL A C 1
ATOM 637 O O . VAL A 1 85 ? 24.345 -6.691 11.473 1.00 92.31 85 VAL A O 1
ATOM 640 N N . LEU A 1 86 ? 23.648 -7.775 9.618 1.00 87.44 86 LEU A N 1
ATOM 641 C CA . LEU A 1 86 ? 24.297 -9.072 9.852 1.00 87.44 86 LEU A CA 1
ATOM 642 C C . LEU A 1 86 ? 25.464 -9.262 8.880 1.00 87.44 86 LEU A C 1
ATOM 644 O O . LEU A 1 86 ? 26.486 -9.828 9.325 1.00 87.44 86 LEU A O 1
#

pLDDT: mean 85.92, std 13.41, range [52.62, 98.06]

Mean predicted aligned error: 7.3 Å

Sequence (86 aa):
LALSLFLVWPLELAALGSDVFRTGGSDDGAADLVFDGLELGFALWSAALLLLGVRAVHGWSWWRSLGALGLVALFLAAFAYLPSVL

Secondary structure (DSSP, 8-state):
-TTHHHHHHHHHHHHHTTGGG-TTSTT-SHHHHHHHHHHHHHHHHHHHHHHHHHHHHHT--HHHHHHHHHHHHHHHHHHHHGGGG-